Protein AF-A0A4V0I5R2-F1 (afdb_monomer)

Structure (mmCIF, N/CA/C/O backbone):
data_AF-A0A4V0I5R2-F1
#
_entry.id   AF-A0A4V0I5R2-F1
#
loop_
_atom_site.group_PDB
_atom_site.id
_atom_site.type_symbol
_atom_site.label_atom_id
_atom_site.label_alt_id
_atom_site.label_comp_id
_atom_site.label_asym_id
_atom_site.label_entity_id
_atom_site.label_seq_id
_atom_site.pdbx_PDB_ins_code
_atom_site.Cartn_x
_atom_site.Cartn_y
_atom_site.Cartn_z
_atom_site.occupancy
_atom_site.B_iso_or_equiv
_atom_site.auth_seq_id
_atom_site.auth_comp_id
_atom_site.auth_asym_id
_atom_site.auth_atom_id
_atom_site.pdbx_PDB_model_num
ATOM 1 N N . MET A 1 1 ? -5.129 -36.639 -2.956 1.00 40.59 1 MET A N 1
ATOM 2 C CA . MET A 1 1 ? -3.721 -36.327 -3.279 1.00 40.59 1 MET A CA 1
ATOM 3 C C . MET A 1 1 ? -3.504 -34.881 -2.854 1.00 40.59 1 MET A C 1
ATOM 5 O O . MET A 1 1 ? -4.181 -34.012 -3.382 1.00 40.59 1 MET A O 1
ATOM 9 N N . PHE A 1 2 ? -2.748 -34.665 -1.775 1.00 40.12 2 PHE A N 1
ATOM 10 C CA . PHE A 1 2 ? -2.626 -33.383 -1.069 1.00 40.12 2 PHE A CA 1
ATOM 11 C C . PHE A 1 2 ? -1.516 -32.512 -1.668 1.00 40.12 2 PHE A C 1
ATOM 13 O O . PHE A 1 2 ? -0.460 -33.038 -2.004 1.00 40.12 2 PHE A O 1
ATOM 20 N N . ALA A 1 3 ? -1.715 -31.192 -1.684 1.00 42.34 3 ALA A N 1
ATOM 21 C CA . ALA A 1 3 ? -0.626 -30.217 -1.654 1.00 42.34 3 ALA A CA 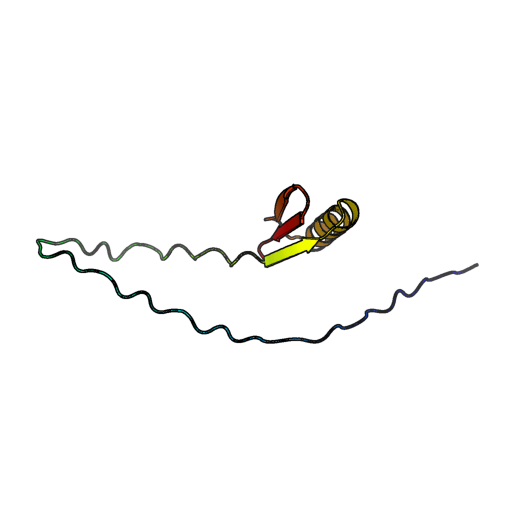1
ATOM 22 C C . ALA A 1 3 ? -1.093 -28.967 -0.885 1.00 42.34 3 ALA A C 1
ATOM 24 O O . ALA A 1 3 ? -1.693 -28.055 -1.445 1.00 42.34 3 ALA A O 1
ATOM 25 N N . LEU A 1 4 ? -0.860 -28.974 0.431 1.00 40.16 4 LEU A N 1
ATOM 26 C CA . LEU A 1 4 ? -0.906 -27.789 1.287 1.00 40.16 4 LEU A CA 1
ATOM 27 C C . LEU A 1 4 ? 0.400 -27.021 1.042 1.00 40.16 4 LEU A C 1
ATOM 29 O O . LEU A 1 4 ? 1.471 -27.523 1.381 1.00 40.16 4 LEU A O 1
ATOM 33 N N . ILE A 1 5 ? 0.335 -25.834 0.441 1.00 51.62 5 ILE A N 1
ATOM 34 C CA . ILE A 1 5 ? 1.512 -24.969 0.303 1.00 51.62 5 ILE A CA 1
ATOM 35 C C . ILE A 1 5 ? 1.560 -24.074 1.541 1.00 51.62 5 ILE A C 1
ATOM 37 O O . ILE A 1 5 ? 0.818 -23.102 1.658 1.00 51.62 5 ILE A O 1
ATOM 41 N N . ALA A 1 6 ? 2.415 -24.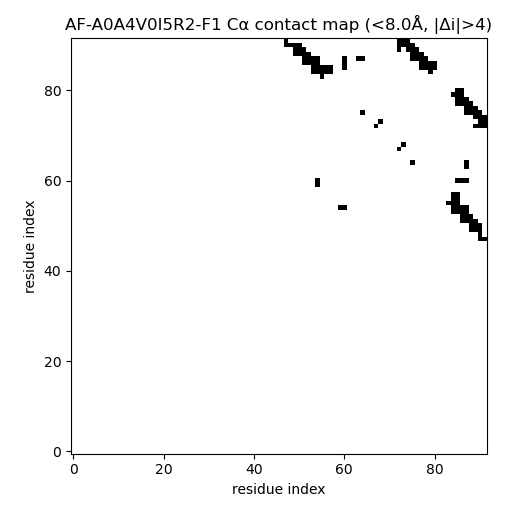444 2.492 1.00 40.06 6 ALA A N 1
ATOM 42 C CA . ALA A 1 6 ? 2.788 -23.596 3.614 1.00 40.06 6 ALA A CA 1
ATOM 43 C C . ALA A 1 6 ? 3.672 -22.452 3.093 1.00 40.06 6 ALA A C 1
ATOM 45 O O . ALA A 1 6 ? 4.840 -22.663 2.771 1.00 40.06 6 ALA A O 1
ATOM 46 N N . VAL A 1 7 ? 3.120 -21.243 2.985 1.00 48.59 7 VAL A N 1
ATOM 47 C CA . VAL A 1 7 ? 3.910 -20.037 2.709 1.00 48.59 7 VAL A CA 1
ATOM 48 C C . VAL A 1 7 ? 4.395 -19.491 4.049 1.00 48.59 7 VAL A C 1
ATOM 50 O O . VAL A 1 7 ? 3.610 -19.019 4.869 1.00 48.59 7 VAL A O 1
ATOM 53 N N . GLY A 1 8 ? 5.695 -19.648 4.296 1.00 39.09 8 GLY A N 1
ATOM 54 C CA . GLY A 1 8 ? 6.361 -19.218 5.519 1.00 39.09 8 GLY A CA 1
ATOM 55 C C . GLY A 1 8 ? 6.266 -17.708 5.726 1.00 39.09 8 GLY A C 1
ATOM 56 O O . GLY A 1 8 ? 6.573 -16.917 4.837 1.00 39.09 8 GLY A O 1
ATOM 57 N N . VAL A 1 9 ? 5.862 -17.321 6.934 1.00 39.31 9 VAL A N 1
ATOM 58 C CA . VAL A 1 9 ? 5.875 -15.941 7.421 1.00 39.31 9 VAL A CA 1
ATOM 59 C C . VAL A 1 9 ? 7.330 -15.527 7.640 1.00 39.31 9 VAL A C 1
ATOM 61 O O . VAL A 1 9 ? 7.957 -15.928 8.619 1.00 39.31 9 VAL A O 1
ATOM 64 N N . ALA A 1 10 ? 7.884 -14.733 6.726 1.00 45.97 10 ALA A N 1
ATOM 65 C CA . ALA A 1 10 ? 9.161 -14.069 6.947 1.00 45.97 10 ALA A CA 1
ATOM 66 C C . ALA A 1 10 ? 8.929 -12.826 7.819 1.00 45.97 10 ALA A C 1
ATOM 68 O O . ALA A 1 10 ? 8.444 -11.795 7.354 1.00 45.97 10 ALA A O 1
ATOM 69 N N . ALA A 1 11 ? 9.255 -12.942 9.105 1.00 45.00 11 ALA A N 1
ATOM 70 C CA . ALA A 1 11 ? 9.346 -11.812 10.016 1.00 45.00 11 ALA A CA 1
ATOM 71 C C . ALA A 1 11 ? 10.520 -10.912 9.595 1.00 45.00 11 ALA A C 1
ATOM 73 O O . ALA A 1 11 ? 11.673 -11.337 9.638 1.00 45.00 11 ALA A O 1
ATOM 74 N N . ALA A 1 12 ? 10.232 -9.672 9.197 1.00 46.22 12 ALA A N 1
A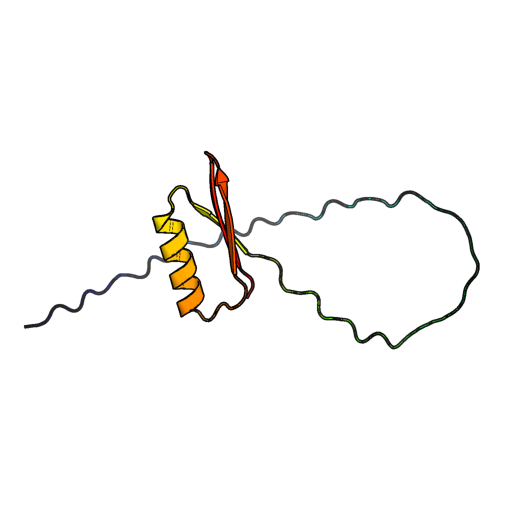TOM 75 C CA . ALA A 1 12 ? 11.246 -8.647 8.968 1.00 46.22 12 ALA A CA 1
ATOM 76 C C . ALA A 1 12 ? 11.195 -7.615 10.101 1.00 46.22 12 ALA A C 1
ATOM 78 O O . ALA A 1 12 ? 10.138 -7.096 10.455 1.00 46.22 12 ALA A O 1
ATOM 79 N N . AL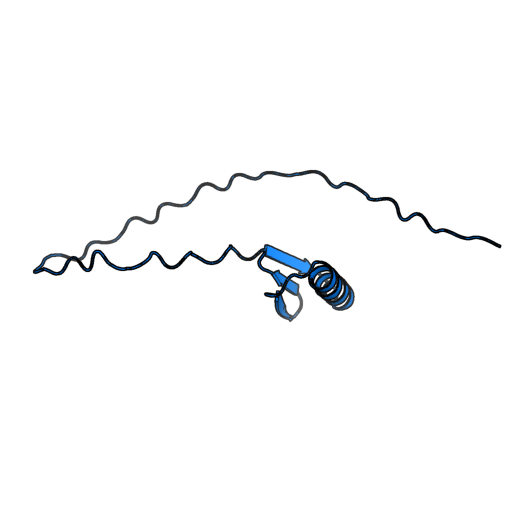A A 1 13 ? 12.365 -7.412 10.700 1.00 42.12 13 ALA A N 1
ATOM 80 C CA . ALA A 1 13 ? 12.606 -6.759 11.973 1.00 42.12 13 ALA A CA 1
ATOM 81 C C . ALA A 1 13 ? 12.265 -5.260 12.011 1.00 42.12 13 ALA A C 1
ATOM 83 O O . ALA A 1 13 ? 12.356 -4.538 11.020 1.00 42.12 13 ALA A O 1
ATOM 84 N N . ALA A 1 14 ? 11.929 -4.811 13.220 1.00 45.22 14 ALA A N 1
ATOM 85 C CA . ALA A 1 14 ? 11.716 -3.424 13.595 1.00 45.22 14 ALA A CA 1
ATOM 86 C C . ALA A 1 14 ? 12.970 -2.560 13.378 1.00 45.22 14 ALA A C 1
ATOM 88 O O . ALA A 1 14 ? 14.055 -2.907 13.844 1.00 45.22 14 ALA A O 1
ATOM 89 N N . LEU A 1 15 ? 12.794 -1.382 12.773 1.00 45.38 15 LEU A N 1
ATOM 90 C CA . LEU A 1 15 ? 13.746 -0.280 12.876 1.00 45.38 15 LEU A CA 1
ATOM 91 C C . LEU A 1 15 ? 13.002 0.965 13.380 1.00 45.38 15 LEU A C 1
ATOM 93 O O . LEU A 1 15 ? 12.362 1.691 12.625 1.00 45.38 15 LEU A O 1
ATOM 97 N N . LEU A 1 16 ? 13.054 1.167 14.696 1.00 49.94 16 LEU A N 1
ATOM 98 C CA . LEU A 1 16 ? 12.646 2.400 15.367 1.00 49.94 16 LEU A CA 1
ATOM 99 C C . LEU A 1 16 ? 13.669 3.492 15.035 1.00 49.94 16 LEU A C 1
ATOM 101 O O . LEU A 1 16 ? 14.756 3.512 15.610 1.00 49.94 16 LEU A O 1
ATOM 105 N N . LEU A 1 17 ? 13.327 4.411 14.133 1.00 47.44 17 LEU A N 1
ATOM 106 C CA . LEU A 1 17 ? 14.068 5.660 13.973 1.00 47.44 17 LEU A CA 1
ATOM 107 C C . LEU A 1 17 ? 13.268 6.798 14.603 1.00 47.44 17 LEU A C 1
ATOM 109 O O . LEU A 1 17 ? 12.260 7.263 14.079 1.00 47.44 17 LEU A O 1
ATOM 113 N N . ALA A 1 18 ? 13.745 7.209 15.776 1.00 48.69 18 ALA A N 1
ATOM 114 C CA . ALA A 1 18 ? 13.316 8.394 16.491 1.00 48.69 18 ALA A CA 1
ATOM 115 C C . ALA A 1 18 ? 13.657 9.649 15.673 1.00 48.69 18 ALA A C 1
ATOM 117 O O . ALA A 1 18 ? 14.824 10.019 15.549 1.00 48.69 18 ALA A O 1
ATOM 118 N N . VAL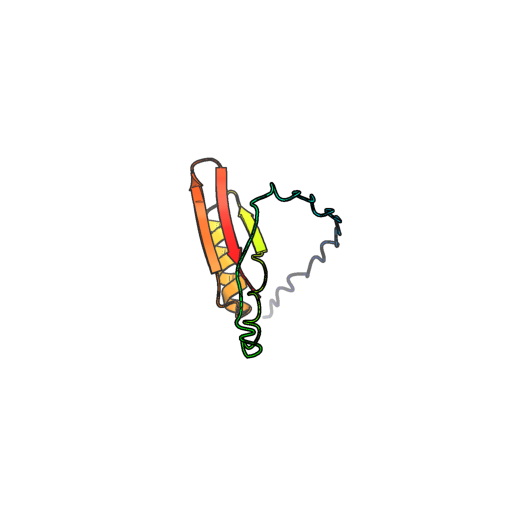 A 1 19 ? 12.639 10.323 15.142 1.00 48.75 19 VAL A N 1
ATOM 119 C CA . VAL A 1 19 ? 12.776 11.663 14.564 1.00 48.75 19 VAL A CA 1
ATOM 120 C C . VAL A 1 19 ? 12.274 12.665 15.598 1.00 48.75 19 VAL A C 1
ATOM 122 O O . VAL A 1 19 ? 11.104 12.656 15.977 1.00 48.75 19 VAL A O 1
ATOM 125 N N . LYS A 1 20 ? 13.186 13.503 16.100 1.00 49.66 20 LYS A N 1
ATOM 126 C CA . LYS A 1 20 ? 12.862 14.640 16.969 1.00 49.66 20 LYS A CA 1
ATOM 127 C C . LYS A 1 20 ? 11.989 15.652 16.207 1.00 49.66 20 LYS A C 1
ATOM 129 O O . LYS A 1 20 ? 12.293 15.923 15.045 1.00 49.66 20 LYS A O 1
ATOM 134 N N . PRO A 1 21 ? 10.962 16.250 16.836 1.00 44.38 21 PRO A N 1
ATOM 135 C CA . PRO A 1 21 ? 10.199 17.322 16.212 1.00 44.38 21 PRO A CA 1
ATOM 136 C C . PRO A 1 21 ? 11.051 18.594 16.129 1.00 44.38 21 PRO A C 1
ATOM 138 O O . PRO A 1 21 ? 11.705 18.981 17.095 1.00 44.38 21 PRO A O 1
ATOM 141 N N . VAL A 1 22 ? 11.047 19.224 14.956 1.00 56.34 22 VAL A N 1
ATOM 142 C CA . VAL A 1 22 ? 11.593 20.565 14.743 1.00 56.34 22 VAL A CA 1
ATOM 143 C C . VAL A 1 22 ? 10.625 21.579 15.359 1.00 56.34 22 VAL A C 1
ATOM 145 O O . VAL A 1 22 ? 9.459 21.654 14.975 1.00 56.34 22 VAL A O 1
ATOM 148 N N . GLU A 1 23 ? 11.091 22.315 16.364 1.00 45.91 23 GLU A N 1
ATOM 149 C CA . GLU A 1 23 ? 10.384 23.466 16.925 1.00 45.91 23 GLU A CA 1
ATOM 150 C C . GLU A 1 23 ? 10.401 24.606 15.896 1.00 45.91 23 GLU A C 1
ATOM 152 O O . GLU A 1 23 ? 11.462 25.111 15.533 1.00 45.91 23 GLU A O 1
ATOM 157 N N . CYS A 1 24 ? 9.226 25.002 15.403 1.00 42.75 24 CYS A N 1
ATOM 158 C CA . CYS A 1 24 ? 9.049 26.274 14.706 1.00 42.75 24 CYS A CA 1
ATOM 159 C C . CYS A 1 24 ? 8.555 27.305 15.722 1.00 42.75 24 CYS A C 1
ATOM 161 O O . CYS A 1 24 ? 7.417 27.224 16.185 1.00 42.75 24 CYS A O 1
ATOM 163 N N . GLU A 1 25 ? 9.413 28.262 16.070 1.00 52.78 25 GLU A N 1
ATOM 164 C CA . GLU A 1 25 ? 9.029 29.403 16.898 1.00 52.78 25 GLU A CA 1
ATOM 165 C C . GLU A 1 25 ? 8.005 30.301 16.171 1.00 52.78 25 GLU A C 1
ATOM 167 O O . GLU A 1 25 ? 8.140 30.559 14.970 1.00 52.78 25 GLU A O 1
ATOM 172 N N . PRO A 1 26 ? 6.968 30.791 16.873 1.00 50.31 26 PRO A N 1
ATOM 173 C CA . PRO A 1 26 ? 5.954 31.666 16.304 1.00 50.31 26 PRO A CA 1
ATOM 174 C C . PRO A 1 26 ? 6.433 33.123 16.247 1.00 50.31 26 PRO A C 1
ATOM 176 O O . PRO A 1 26 ? 6.805 33.717 17.258 1.00 50.31 26 PRO A O 1
ATOM 179 N N . HIS A 1 27 ? 6.343 33.739 15.066 1.00 42.97 27 HIS A N 1
ATOM 180 C CA . HIS A 1 27 ? 6.466 35.187 14.941 1.00 42.97 27 HI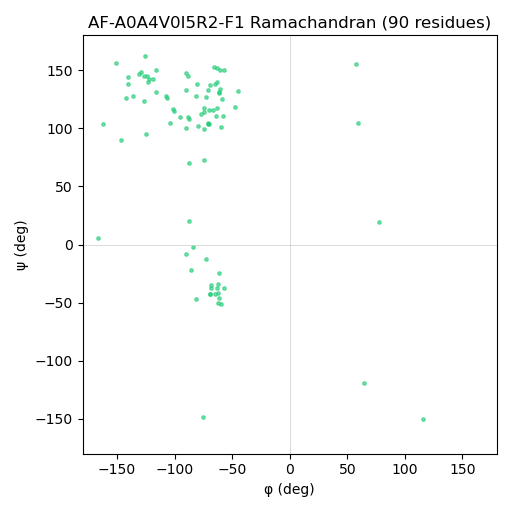S A CA 1
ATOM 181 C C . HIS A 1 27 ? 5.220 35.895 15.493 1.00 42.97 27 HIS A C 1
ATOM 183 O O . HIS A 1 27 ? 4.082 35.616 15.121 1.00 42.97 27 HIS A O 1
ATOM 189 N N . THR A 1 28 ? 5.503 36.830 16.393 1.00 46.50 28 THR A N 1
ATOM 190 C CA . THR A 1 28 ? 4.645 37.755 17.132 1.00 46.50 28 THR A CA 1
ATOM 191 C C . THR A 1 28 ? 3.574 38.462 16.293 1.00 46.50 28 THR A C 1
ATOM 193 O O . THR A 1 28 ? 3.891 39.128 15.309 1.00 46.50 28 THR A O 1
ATOM 196 N N . ALA A 1 29 ? 2.329 38.465 16.781 1.00 45.69 29 ALA A N 1
ATOM 197 C CA . ALA A 1 29 ? 1.368 39.535 16.513 1.00 45.69 29 ALA A CA 1
ATOM 198 C C . ALA A 1 29 ? 0.632 39.926 17.810 1.00 45.69 29 ALA A C 1
ATOM 200 O O . ALA A 1 29 ? 0.130 39.091 18.556 1.00 45.69 29 ALA A O 1
ATOM 201 N N . THR A 1 30 ? 0.660 41.228 18.067 1.00 45.28 30 THR A N 1
ATOM 202 C CA . THR A 1 30 ? 0.339 41.968 19.294 1.00 45.28 30 THR A CA 1
ATOM 203 C C . THR A 1 30 ? -1.177 42.196 19.507 1.00 45.28 30 THR A C 1
ATOM 205 O O . THR A 1 30 ? -1.872 42.575 18.574 1.00 45.28 30 THR A O 1
ATOM 208 N N . THR A 1 31 ? -1.624 42.020 20.762 1.00 46.94 31 THR A N 1
ATOM 209 C CA . THR A 1 31 ? -2.642 42.767 21.559 1.00 46.94 31 THR A CA 1
ATOM 210 C C . THR A 1 31 ? -4.129 42.914 21.128 1.00 46.94 31 THR A C 1
ATOM 212 O O . THR A 1 31 ? -4.458 43.812 20.364 1.00 46.94 31 THR A O 1
ATOM 215 N N . ALA A 1 32 ? -4.990 42.133 21.829 1.00 53.12 32 ALA A N 1
ATOM 216 C CA . ALA A 1 32 ? -6.282 42.409 22.547 1.00 53.12 32 ALA A CA 1
ATOM 217 C C . ALA A 1 32 ? -7.521 43.031 21.825 1.00 53.12 32 ALA A C 1
ATOM 219 O O . ALA A 1 32 ? -7.323 43.770 20.868 1.00 53.12 32 ALA A O 1
ATOM 220 N N . PRO A 1 33 ? -8.800 42.839 22.290 1.00 53.25 33 PRO A N 1
ATOM 221 C CA . PRO A 1 33 ? -9.300 42.332 23.594 1.00 53.25 33 PRO A CA 1
ATOM 222 C C . PRO A 1 33 ? -10.296 41.128 23.537 1.00 53.25 33 PRO A C 1
ATOM 224 O O . PRO A 1 33 ? -10.863 40.834 22.493 1.00 53.25 33 PRO A O 1
ATOM 227 N N . GLY A 1 34 ? -10.482 40.413 24.667 1.00 47.47 34 GLY A N 1
ATOM 228 C CA . GLY A 1 34 ? -11.305 39.178 24.820 1.00 47.47 34 GLY A CA 1
ATOM 229 C C . GLY A 1 34 ? -12.834 39.394 24.840 1.00 47.47 34 GLY A C 1
ATOM 230 O O . GLY A 1 34 ? -13.286 40.376 24.262 1.00 47.47 34 GLY A O 1
ATOM 231 N N . PRO A 1 35 ? -13.666 38.592 25.552 1.00 61.62 35 PRO A N 1
ATOM 232 C CA . PRO A 1 35 ? -13.512 37.235 26.098 1.00 61.62 35 PRO A CA 1
ATOM 233 C C . PRO A 1 35 ? -14.626 36.267 25.609 1.00 61.62 35 PRO A C 1
ATOM 235 O O . PRO A 1 35 ? -15.783 36.653 25.512 1.00 61.62 35 PRO A O 1
ATOM 238 N N . VAL A 1 36 ? -14.326 34.984 25.390 1.00 52.97 36 VAL A N 1
ATOM 239 C CA . VAL A 1 36 ? -15.291 33.882 25.599 1.00 52.97 36 VAL A CA 1
ATOM 240 C C . VAL A 1 36 ? -14.515 32.573 25.691 1.00 52.97 36 VAL A C 1
ATOM 242 O O . VAL A 1 36 ? -14.053 32.028 24.691 1.00 52.97 36 VAL A O 1
ATOM 245 N N . GLU A 1 37 ? -14.377 32.066 26.913 1.00 52.97 37 GLU A N 1
ATOM 246 C CA . GLU A 1 37 ? -14.205 30.636 27.140 1.00 52.97 37 GLU A CA 1
ATOM 247 C C . GLU A 1 37 ? -15.437 29.930 26.568 1.00 52.97 37 GLU A C 1
ATOM 249 O O . GLU A 1 37 ? -16.496 29.894 27.191 1.00 52.97 37 GLU A O 1
ATOM 254 N N . ILE A 1 38 ? -15.309 29.349 25.377 1.00 56.94 38 ILE A N 1
ATOM 255 C CA . ILE A 1 38 ? -16.163 28.223 25.002 1.00 56.94 38 ILE A CA 1
ATOM 256 C C . ILE A 1 38 ? -15.457 26.967 25.510 1.00 56.94 38 ILE A C 1
ATOM 258 O O . ILE A 1 38 ? -14.912 26.164 24.752 1.00 56.94 38 ILE A O 1
ATOM 262 N N . THR A 1 39 ? -15.445 26.813 26.835 1.00 54.16 39 THR A N 1
ATOM 263 C CA . THR A 1 39 ? -15.066 25.567 27.511 1.00 54.16 39 THR A CA 1
ATOM 264 C C . THR A 1 39 ? -16.225 24.586 27.336 1.00 54.16 39 THR A C 1
ATOM 266 O O . THR A 1 39 ? -17.046 24.363 28.218 1.00 54.16 39 THR A O 1
ATOM 269 N N . GLY A 1 40 ? -16.350 24.082 26.111 1.00 52.88 40 GLY A N 1
ATOM 270 C CA . GLY A 1 40 ? -17.396 23.152 25.685 1.00 52.88 40 GLY A CA 1
ATOM 271 C C . GLY A 1 40 ? -17.111 22.489 24.338 1.00 52.88 40 GLY A C 1
ATOM 272 O O . GLY A 1 40 ? -17.956 21.766 23.818 1.00 52.88 40 GLY A O 1
ATOM 273 N N . GLY A 1 41 ? -15.931 22.718 23.754 1.00 58.56 41 GLY A N 1
ATOM 274 C CA . GLY A 1 41 ? -1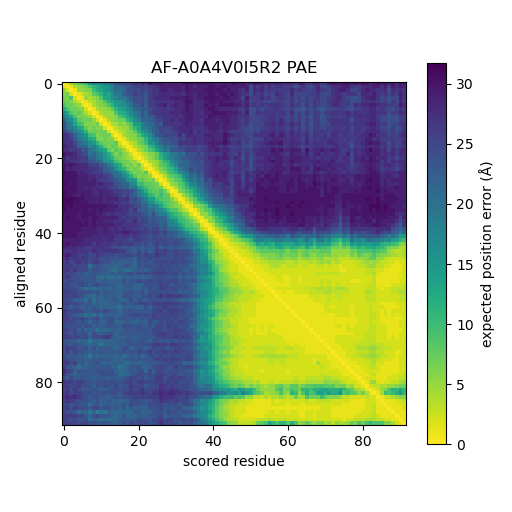5.491 21.969 22.588 1.00 58.56 41 GLY A CA 1
ATOM 275 C C . GLY A 1 41 ? -15.085 20.573 23.027 1.00 58.56 41 GLY A C 1
ATOM 276 O O . GLY A 1 41 ? -13.982 20.393 23.539 1.00 58.56 41 GLY A O 1
ATOM 277 N N . ALA A 1 42 ? -15.965 19.586 22.842 1.00 69.56 42 ALA A N 1
ATOM 278 C CA . ALA A 1 42 ? -15.538 18.194 22.830 1.00 69.56 42 ALA A CA 1
ATOM 279 C C . ALA A 1 42 ? -14.315 18.110 21.908 1.00 69.56 42 ALA A C 1
ATOM 281 O O . ALA A 1 42 ? -14.400 18.497 20.740 1.00 69.56 42 ALA A O 1
ATOM 282 N N . ALA A 1 43 ? -13.166 17.709 22.454 1.00 75.25 43 ALA A N 1
ATOM 283 C CA . ALA A 1 43 ? -11.947 17.605 21.672 1.00 75.25 43 ALA A CA 1
ATOM 284 C C . ALA A 1 43 ? -12.227 16.638 20.519 1.00 75.25 43 ALA A C 1
ATOM 286 O O . ALA A 1 43 ? -12.456 15.451 20.754 1.00 75.25 43 ALA A O 1
ATOM 287 N N . ILE A 1 44 ? -12.274 17.152 19.286 1.00 81.62 44 ILE A N 1
ATOM 288 C CA . ILE A 1 44 ? -12.423 16.301 18.109 1.00 81.62 44 ILE A CA 1
ATOM 289 C C . ILE A 1 44 ? -11.172 15.421 18.084 1.00 81.62 44 ILE A C 1
ATOM 291 O O . ILE A 1 44 ? -10.064 15.968 18.018 1.00 81.62 44 ILE A O 1
ATOM 295 N N . PRO A 1 45 ? -11.307 14.088 18.193 1.00 82.62 45 PRO A N 1
ATOM 296 C CA . PRO A 1 45 ? -10.149 13.217 18.177 1.00 82.62 45 PRO A CA 1
ATOM 297 C C . PRO A 1 45 ? -9.406 13.433 16.862 1.00 82.62 45 PRO A C 1
ATOM 299 O O . PRO A 1 45 ? -9.987 13.366 15.777 1.00 82.62 45 PRO A O 1
ATOM 302 N N . LYS A 1 46 ? -8.112 13.747 16.968 1.00 86.25 46 LYS A N 1
ATOM 303 C CA . LYS A 1 46 ? -7.254 13.897 15.797 1.00 86.25 46 LYS A CA 1
ATOM 304 C C . LYS A 1 46 ? -7.225 12.551 15.060 1.00 86.25 46 LYS A C 1
ATOM 306 O O . LYS A 1 46 ? -6.992 11.536 15.721 1.00 86.25 46 LYS A O 1
ATOM 311 N N . PRO A 1 47 ? -7.433 12.524 13.731 1.00 85.12 47 PRO A N 1
ATOM 312 C CA . PRO A 1 47 ? -7.352 11.279 12.987 1.00 85.12 47 PRO A CA 1
ATOM 313 C C . PRO A 1 47 ? -5.950 10.667 13.116 1.00 85.12 47 PRO A C 1
ATOM 315 O O . PRO A 1 47 ? -4.966 11.409 13.270 1.00 85.12 47 PRO A O 1
ATOM 318 N N . PRO A 1 48 ? -5.845 9.330 13.047 1.00 90.00 48 PRO A N 1
ATOM 319 C CA . PRO A 1 48 ? -4.557 8.659 13.048 1.00 90.00 48 PRO A CA 1
ATOM 320 C C . PRO A 1 48 ? -3.685 9.163 11.886 1.00 90.00 48 PRO A C 1
ATOM 322 O O . PRO A 1 48 ? -4.199 9.596 10.845 1.00 90.00 48 PRO A O 1
ATOM 325 N N . PRO A 1 49 ? -2.352 9.155 12.049 1.00 93.06 49 PRO A N 1
ATOM 326 C CA . PRO A 1 49 ? -1.451 9.525 10.970 1.00 93.06 49 PRO A CA 1
ATOM 327 C C . PRO A 1 49 ? -1.583 8.550 9.792 1.00 93.06 49 PRO A C 1
ATOM 329 O O . PRO A 1 49 ? -1.916 7.378 9.967 1.00 93.06 49 PRO A O 1
ATOM 332 N N . TRP A 1 50 ? -1.297 9.041 8.587 1.00 96.38 50 TRP A N 1
ATOM 333 C CA . TRP A 1 50 ? -1.183 8.183 7.411 1.00 96.38 50 TRP A CA 1
ATOM 334 C C . TRP A 1 50 ? 0.070 7.308 7.509 1.00 96.38 50 TRP A C 1
ATOM 336 O O . TRP A 1 50 ? 1.149 7.779 7.868 1.00 96.38 50 TRP A O 1
ATOM 346 N N . ASN A 1 51 ? -0.084 6.041 7.150 1.00 97.12 51 ASN A N 1
ATOM 347 C CA . ASN A 1 51 ? 1.000 5.150 6.766 1.00 97.12 51 ASN A CA 1
ATOM 348 C C . ASN A 1 51 ? 1.200 5.277 5.259 1.00 97.12 51 ASN A C 1
ATOM 350 O O . ASN A 1 51 ? 0.223 5.480 4.543 1.00 97.12 51 ASN A O 1
ATOM 354 N N . GLU A 1 52 ? 2.427 5.127 4.770 1.00 97.12 52 GLU A N 1
ATOM 355 C CA . GLU A 1 52 ? 2.741 5.313 3.352 1.00 97.12 52 GLU A CA 1
ATOM 356 C C . GLU A 1 52 ? 3.743 4.262 2.881 1.00 97.12 52 GLU A C 1
ATOM 358 O O . GLU A 1 52 ? 4.662 3.881 3.613 1.00 97.12 52 GLU A O 1
ATOM 363 N N . ARG A 1 53 ? 3.586 3.802 1.640 1.00 96.81 53 ARG A N 1
ATOM 364 C CA . ARG A 1 53 ? 4.551 2.925 0.983 1.00 96.81 53 ARG A CA 1
ATOM 365 C C . ARG A 1 53 ? 4.680 3.278 -0.488 1.00 96.81 53 ARG A C 1
ATOM 367 O O . ARG A 1 53 ? 3.693 3.285 -1.216 1.00 96.81 53 ARG A O 1
ATOM 374 N N . VAL A 1 54 ? 5.919 3.512 -0.912 1.00 96.62 54 VAL A N 1
ATOM 375 C CA . VAL A 1 54 ? 6.268 3.718 -2.319 1.00 96.62 54 VAL A CA 1
ATOM 376 C C . VAL A 1 54 ? 6.598 2.371 -2.955 1.00 96.62 54 VAL A C 1
ATOM 378 O O . VAL A 1 54 ? 7.357 1.580 -2.391 1.00 96.62 54 VAL A O 1
ATOM 381 N N . VAL A 1 55 ? 6.032 2.109 -4.126 1.00 95.56 55 VAL A N 1
ATOM 382 C CA . VAL A 1 55 ? 6.273 0.908 -4.930 1.00 95.56 55 VAL A CA 1
ATOM 383 C C . VAL A 1 55 ? 6.569 1.295 -6.375 1.00 95.56 55 VAL A C 1
ATOM 385 O O . VAL A 1 55 ? 6.068 2.294 -6.884 1.00 95.56 55 VAL A O 1
ATOM 388 N N . ALA A 1 56 ? 7.418 0.517 -7.043 1.00 94.81 56 ALA A N 1
ATOM 389 C CA . ALA A 1 56 ? 7.856 0.831 -8.403 1.00 94.81 56 ALA A CA 1
ATOM 390 C C . ALA A 1 56 ? 6.895 0.304 -9.482 1.00 94.81 56 ALA A C 1
ATOM 392 O O . ALA A 1 56 ? 6.899 0.817 -10.600 1.00 94.81 56 ALA A O 1
ATOM 393 N N . SER A 1 57 ? 6.081 -0.709 -9.166 1.00 95.19 57 SER A N 1
ATOM 394 C CA . SER A 1 57 ? 5.155 -1.332 -10.111 1.00 95.19 57 SER A CA 1
ATOM 395 C C . SER A 1 57 ? 3.695 -1.132 -9.704 1.00 95.19 57 SER A C 1
ATOM 397 O O . SER A 1 57 ? 3.369 -1.024 -8.521 1.00 95.19 57 SER A O 1
ATOM 399 N N . LEU A 1 58 ? 2.810 -1.083 -10.704 1.00 94.75 58 LEU A N 1
ATOM 400 C CA . LEU A 1 58 ? 1.370 -0.968 -10.471 1.00 94.75 58 LEU A CA 1
ATOM 401 C C . LEU A 1 58 ? 0.810 -2.246 -9.834 1.00 94.75 58 LEU A C 1
ATOM 403 O O . LEU A 1 58 ? -0.076 -2.166 -8.990 1.00 94.75 58 LEU A O 1
ATOM 407 N N . SER A 1 59 ? 1.359 -3.407 -10.204 1.00 96.31 59 SER A N 1
ATOM 408 C CA . SER A 1 59 ? 0.977 -4.697 -9.629 1.00 96.31 59 SER A CA 1
ATOM 409 C C . SER A 1 59 ? 1.249 -4.740 -8.127 1.00 96.31 59 SER A C 1
ATOM 411 O O . SER A 1 59 ? 0.348 -5.064 -7.367 1.00 96.31 59 SER A O 1
ATOM 413 N N . ASP A 1 60 ? 2.431 -4.294 -7.684 1.00 96.62 60 ASP A N 1
ATOM 414 C CA . ASP A 1 60 ? 2.755 -4.240 -6.251 1.00 96.62 60 ASP A CA 1
ATOM 415 C C . ASP A 1 60 ? 1.819 -3.290 -5.487 1.00 96.62 60 ASP A C 1
ATOM 417 O O . ASP A 1 60 ? 1.506 -3.520 -4.318 1.00 96.62 60 ASP A O 1
ATOM 421 N N . ALA A 1 61 ? 1.382 -2.200 -6.130 1.00 96.56 61 ALA A N 1
ATOM 422 C CA . ALA A 1 61 ? 0.433 -1.273 -5.526 1.00 96.56 61 ALA A CA 1
ATOM 423 C C . ALA A 1 61 ? -0.956 -1.902 -5.372 1.00 96.56 61 ALA A C 1
ATOM 425 O O . ALA A 1 61 ? -1.580 -1.742 -4.325 1.00 96.56 61 ALA A O 1
ATOM 426 N N . HIS A 1 62 ? -1.420 -2.628 -6.391 1.00 97.75 62 HIS A N 1
ATOM 427 C CA . HIS A 1 62 ? -2.679 -3.370 -6.350 1.00 97.75 62 HIS A CA 1
ATOM 428 C C . HIS A 1 62 ? -2.653 -4.460 -5.278 1.00 97.75 62 HIS A C 1
ATOM 430 O O . HIS A 1 62 ? -3.522 -4.468 -4.411 1.00 97.75 62 HIS A O 1
ATOM 436 N N . ASP A 1 63 ? -1.612 -5.295 -5.257 1.00 97.88 63 ASP A N 1
ATOM 437 C CA . ASP A 1 63 ? -1.461 -6.356 -4.256 1.00 97.88 63 ASP A CA 1
ATOM 438 C C . ASP A 1 63 ? -1.477 -5.782 -2.829 1.00 97.88 63 ASP A C 1
ATOM 440 O O . ASP A 1 63 ? -2.051 -6.363 -1.904 1.00 97.88 63 ASP A O 1
ATOM 444 N N . LEU A 1 64 ? -0.873 -4.604 -2.635 1.00 97.62 64 LEU A N 1
ATOM 445 C CA . LEU A 1 64 ? -0.897 -3.904 -1.356 1.00 97.62 64 LEU A CA 1
ATOM 446 C C . LEU A 1 64 ? -2.291 -3.369 -1.003 1.00 97.62 64 LEU A C 1
ATOM 448 O O . LEU A 1 64 ? -2.704 -3.490 0.150 1.00 97.62 64 LEU A O 1
ATOM 452 N N . LEU A 1 65 ? -3.015 -2.782 -1.956 1.00 97.69 65 LEU A N 1
ATOM 453 C CA . LEU A 1 65 ? -4.380 -2.293 -1.740 1.00 97.69 65 LEU A CA 1
ATOM 454 C C . LEU A 1 65 ? -5.339 -3.432 -1.373 1.00 97.69 65 LEU A C 1
ATOM 456 O O . LEU A 1 65 ? -6.114 -3.274 -0.425 1.00 97.69 65 LEU A O 1
ATOM 460 N N . ASP A 1 66 ? -5.225 -4.575 -2.048 1.00 97.75 66 ASP A N 1
ATOM 461 C CA . ASP A 1 66 ? -6.002 -5.787 -1.774 1.00 97.75 66 ASP A CA 1
ATOM 462 C C . ASP A 1 66 ? -5.662 -6.362 -0.394 1.00 97.75 66 ASP A C 1
ATOM 464 O O . ASP A 1 66 ? -6.546 -6.712 0.391 1.00 97.75 66 ASP A O 1
ATOM 468 N N . ALA A 1 67 ? -4.375 -6.399 -0.035 1.00 97.88 67 ALA A N 1
ATOM 469 C CA . ALA A 1 67 ? -3.951 -6.833 1.292 1.00 97.88 67 ALA A CA 1
ATOM 470 C C . ALA A 1 67 ? -4.480 -5.910 2.404 1.00 97.88 67 ALA A C 1
ATOM 472 O O . ALA A 1 67 ? -4.838 -6.381 3.485 1.00 97.88 67 ALA A O 1
ATOM 473 N N . LEU A 1 68 ? -4.533 -4.596 2.166 1.00 97.38 68 LEU A N 1
ATOM 474 C CA . LEU A 1 68 ? -5.120 -3.639 3.105 1.00 97.38 68 LEU A CA 1
ATOM 475 C C . LEU A 1 68 ? -6.643 -3.814 3.204 1.00 97.38 68 LEU A C 1
ATOM 477 O O . LEU A 1 68 ? -7.182 -3.749 4.310 1.00 97.38 68 LEU A O 1
ATOM 481 N N . GLU A 1 69 ? -7.320 -4.116 2.094 1.00 96.75 69 GLU A N 1
ATOM 482 C CA . GLU A 1 69 ? -8.748 -4.456 2.086 1.00 96.75 69 GLU A CA 1
ATOM 483 C C . GLU A 1 69 ? -9.050 -5.675 2.945 1.00 96.75 69 GLU A C 1
ATOM 485 O O . GLU A 1 69 ? -9.906 -5.628 3.826 1.00 96.75 69 GLU A O 1
ATOM 490 N N . ALA A 1 70 ? -8.304 -6.757 2.719 1.00 97.69 70 ALA A N 1
ATOM 491 C CA . ALA A 1 70 ? -8.468 -8.015 3.432 1.00 97.69 70 ALA A CA 1
ATOM 492 C C . ALA A 1 70 ? -8.219 -7.860 4.941 1.00 97.69 70 ALA A C 1
ATOM 494 O O . ALA A 1 70 ? -8.745 -8.626 5.746 1.00 97.69 70 ALA A O 1
ATOM 495 N N . ARG A 1 71 ? -7.439 -6.846 5.337 1.00 96.62 71 ARG A N 1
ATOM 496 C CA . ARG A 1 71 ? -7.197 -6.467 6.736 1.00 96.62 71 ARG A CA 1
ATOM 497 C C . ARG A 1 71 ? -8.283 -5.563 7.327 1.00 96.62 71 ARG A C 1
ATOM 499 O O . ARG A 1 71 ? -8.186 -5.218 8.501 1.00 96.62 71 ARG A O 1
ATOM 506 N N . GLY A 1 72 ? -9.285 -5.172 6.544 1.00 96.25 72 GLY A N 1
ATOM 507 C CA . GLY A 1 72 ? -10.373 -4.295 6.971 1.00 96.25 72 GLY A CA 1
ATOM 508 C C . GLY A 1 72 ? -9.989 -2.818 7.051 1.00 96.25 72 GLY A C 1
ATOM 509 O O . GLY A 1 72 ? -10.66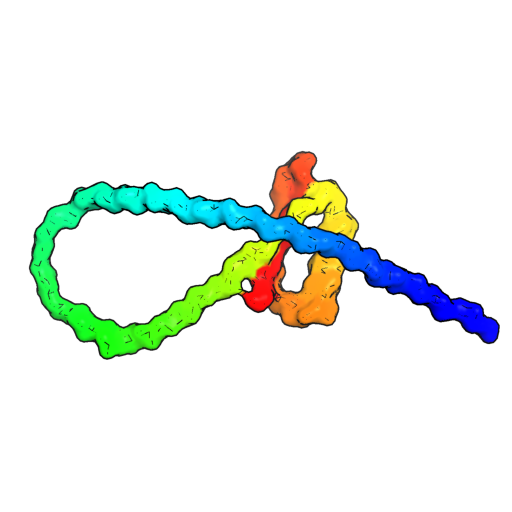1 -2.050 7.735 1.00 96.25 72 GLY A O 1
ATOM 510 N N . VAL A 1 73 ? -8.911 -2.399 6.383 1.00 96.75 73 VAL A N 1
ATOM 511 C CA . VAL A 1 73 ? -8.498 -0.993 6.365 1.00 96.75 73 VAL A CA 1
ATOM 512 C C . VAL A 1 73 ? -9.445 -0.206 5.461 1.00 96.75 73 VAL A C 1
ATOM 514 O O . VAL A 1 73 ? -9.484 -0.424 4.252 1.00 96.75 73 VAL A O 1
ATOM 517 N N . ALA A 1 74 ? -10.226 0.707 6.034 1.00 93.81 74 ALA A N 1
ATOM 518 C CA . ALA A 1 74 ? -11.237 1.455 5.287 1.00 93.81 74 ALA A CA 1
ATOM 519 C C . ALA A 1 74 ? -10.645 2.653 4.527 1.00 93.81 74 ALA A C 1
ATOM 521 O O . ALA A 1 74 ? -10.922 2.832 3.343 1.00 93.81 74 ALA A O 1
ATOM 522 N N . GLU A 1 75 ? -9.804 3.449 5.191 1.00 96.50 75 GLU A N 1
ATOM 523 C CA . GLU A 1 75 ? -9.190 4.651 4.619 1.00 96.50 75 GLU A CA 1
ATOM 524 C C . GLU A 1 75 ? -7.877 4.307 3.909 1.00 96.50 75 GLU A C 1
ATOM 526 O O . GLU A 1 75 ? -6.874 3.959 4.542 1.00 96.50 75 GLU A O 1
ATOM 531 N N . ARG A 1 76 ? -7.895 4.399 2.576 1.00 97.00 76 ARG A N 1
ATOM 532 C CA . ARG A 1 76 ? -6.779 4.081 1.681 1.00 97.00 76 ARG A CA 1
ATOM 533 C C . ARG A 1 76 ? -6.732 5.099 0.541 1.00 97.00 76 ARG A C 1
ATOM 535 O O . ARG A 1 76 ? -7.770 5.442 -0.017 1.00 97.00 76 ARG A O 1
ATOM 542 N N . GLU A 1 77 ? -5.538 5.544 0.180 1.00 97.19 77 GLU A N 1
ATOM 543 C CA . GLU A 1 77 ? -5.264 6.452 -0.935 1.00 97.19 77 GLU A CA 1
ATOM 544 C C . GLU A 1 77 ? -4.197 5.839 -1.849 1.00 97.19 77 GLU A C 1
ATOM 546 O O . GLU A 1 77 ? -3.271 5.162 -1.393 1.00 97.19 77 GLU A O 1
ATOM 551 N N . PHE A 1 78 ? -4.332 6.088 -3.149 1.00 96.50 78 PHE A N 1
ATOM 552 C CA . PHE A 1 78 ? -3.370 5.686 -4.167 1.00 96.50 78 PHE A CA 1
ATOM 553 C C . PHE A 1 78 ? -2.965 6.911 -4.984 1.00 96.50 78 PHE A C 1
ATOM 555 O O . PHE A 1 78 ? -3.815 7.588 -5.563 1.00 96.50 78 PHE A O 1
ATOM 562 N N . GLU A 1 79 ? -1.666 7.184 -5.039 1.00 96.31 79 GLU A N 1
ATOM 563 C CA . GLU A 1 79 ? -1.088 8.332 -5.732 1.00 96.31 79 GLU A CA 1
ATOM 564 C C . GLU A 1 79 ? -0.062 7.868 -6.777 1.00 96.31 79 GLU A C 1
ATOM 566 O O . GLU A 1 79 ? 0.738 6.960 -6.544 1.00 96.31 79 GLU A O 1
ATOM 571 N N . VAL A 1 80 ? -0.055 8.514 -7.945 1.00 95.44 80 VAL A N 1
ATOM 572 C CA . VAL A 1 80 ? 0.893 8.226 -9.033 1.00 95.44 80 VAL A CA 1
ATOM 573 C C . VAL A 1 80 ? 1.999 9.281 -9.023 1.00 95.44 80 VAL A C 1
ATOM 575 O O . VAL A 1 80 ? 1.740 10.449 -9.300 1.00 95.44 80 VAL A O 1
ATOM 578 N N . LEU A 1 81 ? 3.251 8.880 -8.779 1.00 92.44 81 LEU A N 1
ATOM 579 C CA . LEU A 1 81 ? 4.419 9.780 -8.756 1.00 92.44 81 LEU A CA 1
ATOM 580 C C . LEU A 1 81 ? 5.058 9.978 -10.145 1.00 92.44 81 LEU A C 1
ATOM 582 O O . LEU A 1 81 ? 6.234 10.330 -10.277 1.00 92.44 81 LEU A O 1
ATOM 586 N N . GLY A 1 82 ? 4.310 9.704 -11.213 1.00 86.69 82 GLY A N 1
ATOM 587 C CA . GLY A 1 82 ? 4.804 9.749 -12.587 1.00 86.69 82 GLY A CA 1
ATOM 588 C C . GLY A 1 82 ? 5.893 8.702 -12.839 1.00 86.69 82 GLY A C 1
ATOM 589 O O . GLY A 1 82 ? 5.653 7.506 -12.719 1.00 86.69 82 GLY A O 1
ATOM 590 N N . LYS A 1 83 ? 7.107 9.143 -13.203 1.00 82.31 83 LYS A N 1
ATOM 591 C CA . LYS A 1 83 ? 8.236 8.238 -13.512 1.00 82.31 83 LYS A CA 1
ATOM 592 C C . LYS A 1 83 ? 8.851 7.565 -12.279 1.00 82.31 83 LYS A C 1
ATOM 594 O O . LYS A 1 83 ? 9.665 6.663 -12.443 1.00 82.31 83 LYS A O 1
ATOM 599 N N . ALA A 1 84 ? 8.513 8.029 -11.075 1.00 76.19 84 ALA A N 1
ATOM 600 C CA . ALA A 1 84 ? 9.129 7.572 -9.831 1.00 76.19 84 ALA A CA 1
ATOM 601 C C . ALA A 1 84 ? 8.408 6.377 -9.179 1.00 76.19 84 ALA A C 1
ATOM 603 O O . ALA A 1 84 ? 8.942 5.800 -8.236 1.00 76.19 84 ALA A O 1
ATOM 604 N N . GLY A 1 85 ? 7.230 5.989 -9.683 1.00 91.94 85 GLY A N 1
ATOM 605 C CA . GLY A 1 85 ? 6.436 4.875 -9.162 1.00 91.94 85 GLY A CA 1
ATOM 606 C C . GLY A 1 85 ? 5.089 5.324 -8.600 1.00 91.94 85 GLY A C 1
ATOM 607 O O . GLY A 1 85 ? 4.502 6.307 -9.054 1.00 91.94 85 GLY A O 1
ATOM 608 N N . PHE A 1 86 ? 4.603 4.587 -7.611 1.00 95.88 86 PHE A N 1
ATOM 609 C CA . PHE A 1 86 ? 3.283 4.735 -7.011 1.00 95.88 86 PHE A CA 1
ATOM 610 C C . PHE A 1 86 ? 3.400 4.816 -5.492 1.00 95.88 86 PHE A C 1
ATOM 612 O O . PHE A 1 86 ? 4.286 4.189 -4.911 1.00 95.88 86 PHE A O 1
ATOM 619 N N . VAL A 1 87 ? 2.498 5.544 -4.841 1.00 97.38 87 VAL A N 1
ATOM 620 C CA . VAL A 1 87 ? 2.369 5.557 -3.379 1.00 97.38 87 VAL A CA 1
ATOM 621 C C . VAL A 1 87 ? 1.015 4.995 -3.002 1.00 97.38 87 VAL A C 1
ATOM 623 O O . VAL A 1 87 ? -0.010 5.421 -3.525 1.00 97.38 87 VAL A O 1
ATOM 626 N N . VAL A 1 88 ? 1.017 4.062 -2.060 1.00 97.31 88 VAL A N 1
ATOM 627 C CA . VAL A 1 88 ? -0.188 3.636 -1.354 1.00 97.31 88 VAL A CA 1
ATOM 628 C C . VAL A 1 88 ? -0.110 4.193 0.058 1.00 97.31 88 VAL A C 1
ATOM 630 O O . VAL A 1 88 ? 0.895 3.990 0.746 1.00 97.31 88 VAL A O 1
ATOM 633 N N . ARG A 1 89 ? -1.156 4.892 0.495 1.00 97.75 89 ARG A N 1
ATOM 634 C CA . ARG A 1 89 ? -1.258 5.474 1.836 1.00 97.75 89 ARG A CA 1
ATOM 635 C C . ARG A 1 89 ? -2.498 4.934 2.533 1.00 97.75 89 ARG A C 1
ATOM 637 O O . ARG A 1 89 ? -3.513 4.708 1.886 1.00 97.75 89 ARG A O 1
ATOM 644 N N . TRP A 1 90 ? -2.433 4.673 3.834 1.00 97.69 90 TRP A N 1
ATOM 645 C CA . TRP A 1 90 ? -3.579 4.147 4.587 1.00 97.69 90 TRP A CA 1
ATOM 646 C C . TRP A 1 90 ? -3.589 4.564 6.060 1.00 97.69 90 TRP A C 1
ATOM 648 O O . TRP A 1 90 ? -2.541 4.838 6.648 1.00 97.69 90 TRP A O 1
ATOM 658 N N . ARG A 1 91 ? -4.770 4.570 6.684 1.00 95.25 91 ARG A N 1
ATOM 659 C CA . ARG A 1 91 ? -4.963 4.839 8.121 1.00 95.25 91 ARG A CA 1
ATOM 660 C C . ARG A 1 91 ? -5.582 3.637 8.821 1.00 95.25 91 ARG A C 1
ATOM 662 O O . ARG A 1 91 ? -6.426 2.961 8.247 1.00 95.25 91 ARG A O 1
ATOM 669 N N . THR A 1 92 ? -5.145 3.379 10.049 1.00 87.94 92 THR A N 1
ATOM 670 C CA . THR A 1 92 ? -5.633 2.293 10.917 1.00 87.94 92 THR A CA 1
ATOM 671 C C . THR A 1 92 ? -6.253 2.849 12.177 1.00 87.94 92 THR A C 1
ATOM 673 O O . THR A 1 92 ? -5.646 3.809 12.709 1.00 87.94 92 THR A O 1
#

Secondary structure (DSSP, 8-state):
-------------------PPPP-PPP-----------TT---PPPPPPPEEEEESSHHHHHHHHHHHHHTT---EEEEE-GGG-EEEEE--

Radius of gyration: 22.4 Å; Cα contacts (8 Å, |Δi|>4): 68; chains: 1; bounding box: 32×79×41 Å

Neare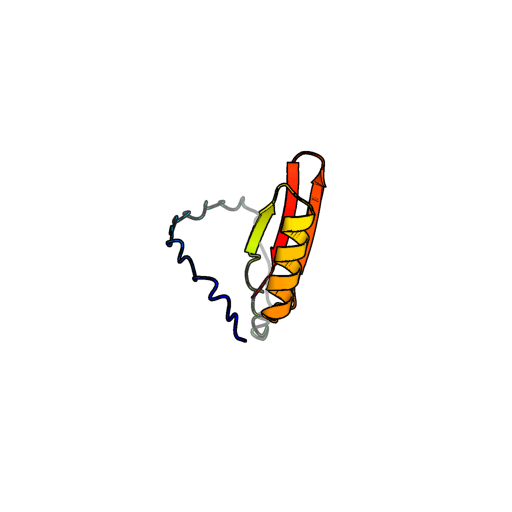st PDB structures (foldseek):
  8rw1-assembly1_W  TM=6.173E-01  e=1.543E+00  Kluyveromyces lactis NRRL Y-1140

pLDDT: mean 73.01, std 23.41, range [39.09, 97.88]

Mean predicted aligned error: 17.27 Å

Foldseek 3Di:
DDDDDDDDDDDDDDDDDDDDDDDDDDDDDDDDDDDDPPVPPPPPPDFADKDKDFDADPVVVVVVVVVCVVVVFDAWDKAQPDNRGIMIIGGD

Sequence (92 aa):
MFALIAVGVAAAAALLLAVKPVECEPHTATTAPGPVEITGGAAIPKPPPWNERVVASLSDAHDLLDALEARGVAEREFEVLGKAGFVVRWRT

Solvent-accessible surface area (backbone atoms only — not comparable to full-atom values): 6520 Å² total; per-residue (Å²): 138,88,83,85,80,82,80,79,85,79,85,79,81,90,78,90,77,88,75,80,84,82,84,78,83,81,84,86,82,87,82,88,82,90,87,77,87,73,88,74,70,75,78,74,78,76,76,65,69,76,44,78,46,80,35,79,46,71,65,61,47,49,56,49,52,52,53,37,47,78,71,66,45,79,52,70,49,79,47,78,58,70,94,77,20,35,35,43,33,37,38,121